Protein AF-A0A7S3FJ44-F1 (afdb_monomer_lite)

Foldseek 3Di:
DDPDPDPVVVVVVVVVVQLVVLVVCLVPDPDFFEEEEADDDPVCVVVVHDDQWDADQVQQKIWGWDWDADPVNPDTDTDIDIDHGNGYYYNPDDPVNVVD

InterPro domains:
  IPR001752 Kinesin motor domain [PS50067] (30-100)
  IPR027417 P-loop containing nucleoside triphosphate hydrolase [SSF52540] (26-100)
  IPR036961 Kinesin motor domain superfamily [G3DSA:3.40.850.10] (11-100)

Organism: NCBI:txid676789

Secondary structure (DSSP, 8-state):
-----S-HHHHHHHHHHHHHHHHHHHHH-SS--EEEPPPPPHHHHHTT----EEEETTTTEEEEEEEEE-TTSS-EEEEEEEEE-SEEE-TT--HHHHH-

Sequence (100 aa):
AYPGRGSLVGAFEARAAGQRFAAARQRASNFRVAVRVRPLLPFEHEAGEFEAVDVDSRRADVACHDCRLSRNGRRLNVSHRLYCMDRAWGAAATHDDVYS

Structure (mmCIF, N/CA/C/O backbone):
data_AF-A0A7S3FJ44-F1
#
_entry.id   AF-A0A7S3FJ44-F1
#
loop_
_atom_site.group_PDB
_atom_site.id
_atom_site.type_symbol
_atom_site.label_atom_id
_atom_site.label_alt_id
_atom_site.label_comp_id
_atom_site.label_asym_id
_atom_site.label_entity_id
_atom_site.label_seq_id
_atom_site.pdbx_PDB_ins_code
_atom_site.Cartn_x
_atom_site.Cartn_y
_atom_site.Cartn_z
_atom_site.occupancy
_atom_site.B_iso_or_equiv
_atom_site.auth_seq_id
_atom_site.auth_comp_id
_atom_site.auth_asym_id
_atom_site.auth_atom_id
_atom_site.pdbx_PDB_model_num
ATOM 1 N N . ALA A 1 1 ? -15.989 13.582 -5.796 1.00 35.03 1 ALA A N 1
ATOM 2 C CA . ALA A 1 1 ? -15.060 14.665 -5.412 1.00 35.03 1 ALA A CA 1
ATOM 3 C C . ALA A 1 1 ? -14.838 14.581 -3.907 1.00 35.03 1 ALA A C 1
ATOM 5 O O . ALA A 1 1 ? -15.805 14.692 -3.167 1.00 35.03 1 ALA A O 1
ATOM 6 N N . TYR A 1 2 ? -13.618 14.281 -3.457 1.00 32.66 2 TYR A N 1
ATOM 7 C CA . TYR A 1 2 ? -13.317 14.114 -2.030 1.00 32.66 2 TYR A CA 1
ATOM 8 C C . TYR A 1 2 ? -13.134 15.484 -1.353 1.00 32.66 2 TYR A C 1
ATOM 10 O O . TYR A 1 2 ? -12.328 16.285 -1.833 1.00 32.66 2 TYR A O 1
ATOM 18 N N . PRO A 1 3 ? -13.853 15.788 -0.256 1.00 37.22 3 PRO A N 1
ATOM 19 C CA . PRO A 1 3 ? -13.743 17.068 0.426 1.00 37.22 3 PRO A CA 1
ATOM 20 C C . PRO A 1 3 ? -12.575 17.027 1.421 1.00 37.22 3 PRO A C 1
ATOM 22 O O . PRO A 1 3 ? -12.733 16.694 2.591 1.00 37.22 3 PRO A O 1
ATOM 25 N N . GLY A 1 4 ? -11.381 17.384 0.955 1.00 41.59 4 GLY A N 1
ATOM 26 C CA . GLY A 1 4 ? -10.199 17.551 1.798 1.00 41.59 4 GLY A CA 1
ATOM 27 C C . GLY A 1 4 ? -9.290 18.629 1.222 1.00 41.59 4 GLY A C 1
ATOM 28 O O . GLY A 1 4 ? -8.688 18.435 0.172 1.00 41.59 4 GLY A O 1
ATOM 29 N N . ARG A 1 5 ? -9.197 19.787 1.889 1.00 44.75 5 ARG A N 1
ATOM 30 C CA . ARG A 1 5 ? -8.221 20.837 1.555 1.00 44.75 5 ARG A CA 1
ATOM 31 C C . ARG A 1 5 ? -6.807 20.356 1.904 1.00 44.75 5 ARG A C 1
ATOM 33 O O . ARG A 1 5 ? -6.319 20.607 2.999 1.00 44.75 5 ARG A O 1
ATOM 40 N N . GLY A 1 6 ? -6.166 19.696 0.951 1.00 47.75 6 GLY A N 1
ATOM 41 C CA . GLY A 1 6 ? -4.719 19.685 0.751 1.00 47.75 6 GLY A CA 1
ATOM 42 C C . GLY A 1 6 ? -4.467 20.111 -0.694 1.00 47.75 6 GLY A C 1
ATOM 43 O O . GLY A 1 6 ? -5.284 19.798 -1.558 1.00 47.75 6 GLY A O 1
ATOM 44 N N . SER A 1 7 ? -3.410 20.883 -0.966 1.00 46.88 7 SER A N 1
ATOM 45 C CA . SER A 1 7 ? -3.066 21.291 -2.336 1.00 46.88 7 SER A CA 1
ATOM 46 C C . SER A 1 7 ? -2.814 20.042 -3.183 1.00 46.88 7 SER A C 1
ATOM 48 O O . SER A 1 7 ? -1.720 19.481 -3.170 1.00 46.88 7 SER A O 1
ATOM 50 N N . LEU A 1 8 ? -3.841 19.585 -3.906 1.00 48.22 8 LEU A N 1
ATOM 51 C CA . LEU A 1 8 ? -3.720 18.488 -4.864 1.00 48.22 8 LEU A CA 1
ATOM 52 C C . LEU A 1 8 ? -2.628 18.809 -5.894 1.00 48.22 8 LEU A C 1
ATOM 54 O O . LEU A 1 8 ? -1.939 17.908 -6.356 1.00 48.22 8 LEU A O 1
ATOM 58 N N . VAL A 1 9 ? -2.415 20.098 -6.178 1.00 48.00 9 VAL A N 1
ATOM 59 C CA . VAL A 1 9 ? -1.383 20.611 -7.087 1.00 48.00 9 VAL A CA 1
ATOM 60 C C . VAL A 1 9 ? 0.020 20.188 -6.640 1.00 48.00 9 VAL A C 1
ATOM 62 O O . VAL A 1 9 ? 0.742 19.597 -7.434 1.00 48.00 9 VAL A O 1
ATOM 65 N N . GLY A 1 10 ? 0.373 20.360 -5.361 1.00 50.38 10 GLY A N 1
ATOM 66 C CA . GLY A 1 10 ? 1.696 19.959 -4.858 1.00 50.38 10 GLY A CA 1
ATOM 67 C C . GLY A 1 10 ? 1.925 18.442 -4.897 1.00 50.38 10 GLY A C 1
ATOM 68 O O . GLY A 1 10 ? 3.030 17.982 -5.175 1.00 50.38 10 GLY A O 1
ATOM 69 N N . ALA A 1 11 ? 0.869 17.649 -4.686 1.00 51.41 11 ALA A N 1
ATOM 70 C CA . ALA A 1 11 ? 0.937 16.192 -4.803 1.00 51.41 11 ALA A CA 1
ATOM 71 C C . ALA A 1 11 ? 1.073 15.730 -6.268 1.00 51.41 11 ALA A C 1
ATOM 73 O O . ALA A 1 11 ? 1.822 14.793 -6.545 1.00 51.41 11 ALA A O 1
ATOM 74 N N . PHE A 1 12 ? 0.400 16.395 -7.215 1.00 51.09 12 PHE A N 1
ATOM 75 C CA . PHE A 1 12 ? 0.546 16.125 -8.650 1.00 51.09 12 PHE A CA 1
ATOM 76 C C . PHE A 1 12 ? 1.926 16.535 -9.188 1.00 51.09 12 PHE A C 1
ATOM 78 O O . PHE A 1 12 ? 2.510 15.799 -9.984 1.00 51.09 12 PHE A O 1
ATOM 85 N N . GLU A 1 13 ? 2.482 17.656 -8.729 1.00 54.31 13 GLU A N 1
ATOM 86 C CA . GLU A 1 13 ? 3.830 18.106 -9.099 1.00 54.31 13 GLU A CA 1
ATOM 87 C C . GLU A 1 13 ? 4.918 17.180 -8.537 1.00 54.31 13 GLU A C 1
ATOM 89 O O . GLU A 1 13 ? 5.810 16.754 -9.277 1.00 54.31 13 GLU A O 1
ATOM 94 N N . AL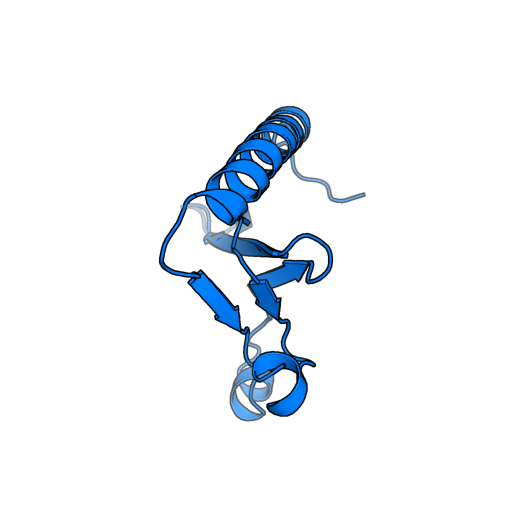A A 1 14 ? 4.799 16.769 -7.268 1.00 56.44 14 ALA A N 1
ATOM 95 C CA . ALA A 1 14 ? 5.669 15.751 -6.678 1.00 56.44 14 ALA A CA 1
ATOM 96 C C . ALA A 1 14 ? 5.591 14.417 -7.444 1.00 56.44 14 ALA A C 1
ATOM 98 O O . ALA A 1 14 ? 6.609 13.751 -7.640 1.00 56.44 14 ALA A O 1
ATOM 99 N N . ARG A 1 15 ? 4.401 14.057 -7.947 1.00 57.00 15 ARG A N 1
ATOM 100 C CA . ARG A 1 15 ? 4.177 12.856 -8.763 1.00 57.00 15 ARG A CA 1
ATOM 101 C C . ARG A 1 15 ? 4.886 12.927 -10.118 1.00 57.00 15 ARG A C 1
ATOM 103 O O . ARG A 1 15 ? 5.540 11.964 -10.511 1.00 57.00 15 ARG A O 1
ATOM 110 N N . ALA A 1 16 ? 4.816 14.062 -10.812 1.00 59.03 16 ALA A N 1
ATOM 111 C CA . ALA A 1 16 ? 5.517 14.258 -12.083 1.00 59.03 16 ALA A CA 1
ATOM 112 C C . ALA A 1 16 ? 7.050 14.249 -11.914 1.00 59.03 16 ALA A C 1
ATOM 114 O O . ALA A 1 16 ? 7.770 13.712 -12.760 1.00 59.03 16 ALA A O 1
ATOM 115 N N . ALA A 1 17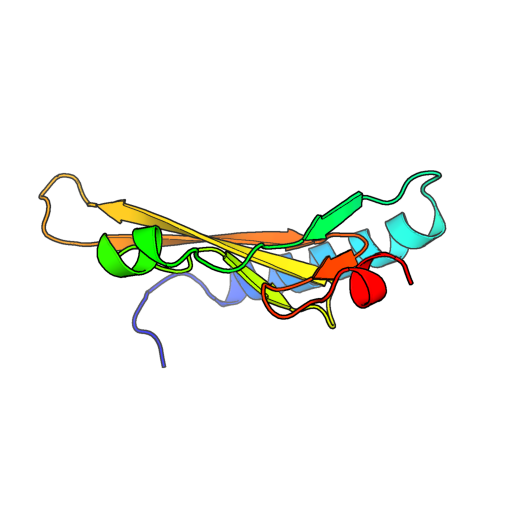 ? 7.557 14.804 -10.809 1.00 59.94 17 ALA A N 1
ATOM 116 C CA . ALA A 1 17 ? 8.977 14.755 -10.475 1.00 59.94 17 ALA A CA 1
ATOM 117 C C . ALA A 1 17 ? 9.433 13.321 -10.149 1.00 59.94 17 ALA A C 1
ATOM 119 O O . ALA A 1 17 ? 10.394 12.838 -10.749 1.00 59.94 17 ALA A O 1
ATOM 120 N N . GLY A 1 18 ? 8.711 12.607 -9.275 1.00 59.91 18 GLY A N 1
ATOM 121 C CA . GLY A 1 18 ? 9.013 11.223 -8.889 1.00 59.91 18 GLY A CA 1
ATOM 122 C C . GLY A 1 18 ? 9.075 10.258 -10.076 1.00 59.91 18 GLY A C 1
ATOM 123 O O . GLY A 1 18 ? 9.999 9.450 -10.163 1.00 59.91 18 GLY A O 1
ATOM 124 N N . GLN A 1 19 ? 8.176 10.412 -11.054 1.00 60.94 19 GLN A N 1
ATOM 125 C CA . GLN A 1 19 ? 8.160 9.598 -12.277 1.00 60.94 19 GLN A CA 1
ATOM 126 C C . GLN A 1 19 ? 9.412 9.780 -13.147 1.00 60.94 19 GLN A C 1
ATOM 128 O O . GLN A 1 19 ? 9.926 8.811 -13.708 1.00 60.94 19 GLN A O 1
ATOM 133 N N . ARG A 1 20 ? 9.953 11.004 -13.233 1.00 60.31 20 ARG A N 1
ATOM 134 C CA . ARG A 1 20 ? 11.200 11.272 -13.970 1.00 60.31 20 ARG A CA 1
ATOM 135 C C . ARG A 1 20 ? 12.407 10.628 -13.288 1.00 60.31 20 ARG A C 1
ATOM 137 O O . ARG A 1 20 ? 13.253 10.050 -13.970 1.00 60.31 20 ARG A O 1
ATOM 144 N N . PHE A 1 21 ? 12.461 10.670 -11.956 1.00 60.88 21 PHE A N 1
ATOM 145 C CA . PHE A 1 21 ? 13.518 10.008 -11.188 1.00 60.88 21 PHE A CA 1
ATOM 146 C C . PHE A 1 21 ? 13.416 8.481 -11.252 1.00 60.88 21 PHE A C 1
ATOM 148 O O . PHE A 1 21 ? 14.444 7.821 -11.389 1.00 60.88 21 PHE A O 1
ATOM 155 N N . ALA A 1 22 ? 12.206 7.917 -11.218 1.00 62.41 22 ALA A N 1
ATOM 156 C CA . ALA A 1 22 ? 11.984 6.476 -11.323 1.00 62.41 22 ALA A CA 1
ATOM 157 C C . ALA A 1 22 ? 12.452 5.918 -12.678 1.00 62.41 22 ALA A C 1
ATOM 159 O O . ALA A 1 22 ? 13.211 4.952 -12.709 1.00 62.41 22 ALA A O 1
ATOM 160 N N . ALA A 1 23 ? 12.095 6.567 -13.792 1.00 63.50 23 ALA A N 1
ATOM 161 C CA . ALA A 1 23 ? 12.508 6.133 -15.130 1.00 63.50 23 ALA A CA 1
ATOM 162 C C . ALA A 1 23 ? 14.030 6.246 -15.356 1.00 63.50 23 ALA A C 1
ATOM 164 O O . ALA A 1 23 ? 14.642 5.371 -15.972 1.00 63.50 23 ALA A O 1
ATOM 165 N N . ALA A 1 24 ? 14.659 7.308 -14.838 1.00 62.25 24 ALA A N 1
ATOM 166 C CA . ALA A 1 24 ? 16.109 7.484 -14.912 1.00 62.25 24 ALA A CA 1
ATOM 167 C C . ALA A 1 24 ? 16.853 6.457 -14.043 1.00 62.25 24 ALA A C 1
ATOM 169 O O . ALA A 1 24 ? 17.794 5.814 -14.509 1.00 62.25 24 ALA A O 1
ATOM 170 N N . ARG A 1 25 ? 16.384 6.239 -12.806 1.00 63.12 25 ARG A N 1
ATOM 171 C CA . ARG A 1 25 ? 16.909 5.210 -11.900 1.00 63.12 25 ARG A CA 1
ATOM 172 C C . ARG A 1 25 ? 16.741 3.815 -12.490 1.00 63.12 25 ARG A C 1
ATOM 174 O O . ARG A 1 25 ? 17.664 3.009 -12.388 1.00 63.12 25 ARG A O 1
ATOM 181 N N . GLN A 1 26 ? 15.629 3.560 -13.185 1.00 62.31 26 GLN A N 1
ATOM 182 C CA . GLN A 1 26 ? 15.383 2.265 -13.801 1.00 62.31 26 GLN A CA 1
ATOM 183 C C . GLN A 1 26 ? 16.490 1.867 -14.790 1.00 62.31 26 GLN A C 1
ATOM 185 O O . GLN A 1 26 ? 16.810 0.689 -14.910 1.00 62.31 26 GLN A O 1
ATOM 190 N N . ARG A 1 27 ? 17.118 2.822 -15.476 1.00 65.69 27 ARG A N 1
ATOM 191 C CA . ARG A 1 27 ? 18.184 2.534 -16.448 1.00 65.69 27 ARG A CA 1
ATOM 192 C C . ARG A 1 27 ? 19.582 2.426 -15.835 1.00 65.69 27 ARG A C 1
ATOM 194 O O . ARG A 1 27 ? 20.479 1.952 -16.519 1.00 65.69 27 ARG A O 1
ATOM 201 N N . ALA A 1 28 ? 19.767 2.854 -14.587 1.00 72.44 28 ALA A N 1
ATOM 202 C CA . ALA A 1 28 ? 21.091 3.037 -13.990 1.00 72.44 28 ALA A CA 1
ATOM 203 C C . ALA A 1 28 ? 21.368 2.177 -12.742 1.00 72.44 28 ALA A C 1
ATOM 205 O O . ALA A 1 28 ? 22.519 2.111 -12.315 1.00 72.44 28 ALA A O 1
ATOM 206 N N . SER A 1 29 ? 20.362 1.541 -12.124 1.00 77.81 29 SER A N 1
ATOM 207 C CA . SER A 1 29 ? 20.571 0.752 -10.900 1.00 77.81 29 SER A CA 1
ATOM 208 C C . SER A 1 29 ? 20.807 -0.738 -11.163 1.00 77.81 29 SER A C 1
ATOM 210 O O . SER A 1 29 ? 20.103 -1.375 -11.942 1.00 77.81 29 SER A O 1
ATOM 212 N N . ASN A 1 30 ? 21.751 -1.316 -10.414 1.00 89.69 30 ASN A N 1
ATOM 213 C CA . ASN A 1 30 ? 22.036 -2.760 -10.405 1.00 89.69 30 ASN A CA 1
ATOM 214 C C . ASN A 1 30 ? 21.025 -3.580 -9.583 1.00 89.69 30 ASN A C 1
ATOM 216 O O . ASN A 1 30 ? 21.124 -4.800 -9.514 1.00 89.69 30 ASN A O 1
ATOM 220 N N . PHE A 1 31 ? 20.075 -2.920 -8.921 1.00 86.69 31 PHE A N 1
ATOM 22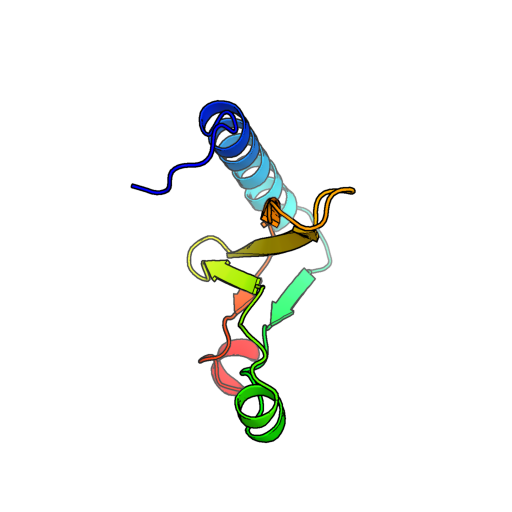1 C CA . PHE A 1 31 ? 19.047 -3.557 -8.105 1.00 86.69 31 PHE A CA 1
ATOM 222 C C . PHE A 1 31 ? 17.677 -2.950 -8.401 1.00 86.69 31 PHE A C 1
ATOM 224 O O . PHE A 1 31 ? 17.571 -1.773 -8.761 1.00 86.69 31 PHE A O 1
ATOM 231 N N . ARG A 1 32 ? 16.638 -3.770 -8.229 1.00 87.81 32 ARG A N 1
ATOM 232 C CA . ARG A 1 32 ? 15.225 -3.409 -8.365 1.00 87.81 32 ARG A CA 1
ATOM 233 C C . ARG A 1 32 ? 14.548 -3.513 -7.009 1.00 87.81 32 ARG A C 1
ATOM 235 O O . ARG A 1 32 ? 14.776 -4.481 -6.290 1.00 87.81 32 ARG A O 1
ATOM 242 N N . VAL A 1 33 ? 13.709 -2.540 -6.679 1.00 89.94 33 VAL A N 1
ATOM 243 C CA . VAL A 1 33 ? 12.875 -2.548 -5.478 1.00 89.94 33 VAL A CA 1
ATOM 244 C C . VAL A 1 33 ? 11.423 -2.649 -5.903 1.00 89.94 33 VAL A C 1
ATOM 246 O O . VAL A 1 33 ? 10.916 -1.800 -6.637 1.00 89.94 33 VAL A O 1
ATOM 249 N N . ALA A 1 34 ? 10.756 -3.690 -5.425 1.00 94.19 34 ALA A N 1
ATOM 250 C CA . ALA A 1 34 ? 9.369 -3.946 -5.745 1.00 94.19 34 ALA A CA 1
ATOM 251 C C . ALA A 1 34 ? 8.531 -4.116 -4.478 1.00 94.19 34 ALA A C 1
ATOM 253 O O . ALA A 1 34 ? 9.048 -4.495 -3.427 1.00 94.19 34 ALA A O 1
ATOM 254 N N . VAL A 1 35 ? 7.236 -3.825 -4.584 1.00 95.88 35 VAL A N 1
ATOM 255 C CA . VAL A 1 35 ? 6.284 -3.923 -3.470 1.00 95.88 35 VAL A CA 1
ATOM 256 C C . VAL A 1 35 ? 5.061 -4.719 -3.897 1.00 95.88 35 VAL A C 1
ATOM 258 O O . VAL A 1 35 ? 4.507 -4.489 -4.967 1.00 95.88 35 VAL A O 1
ATOM 261 N N . ARG A 1 36 ? 4.601 -5.625 -3.033 1.00 96.81 36 ARG A N 1
ATOM 262 C CA . ARG A 1 36 ? 3.333 -6.340 -3.193 1.00 96.81 36 ARG A CA 1
ATOM 263 C C . ARG A 1 36 ? 2.466 -6.096 -1.968 1.00 96.81 36 ARG A C 1
ATOM 265 O O . ARG A 1 36 ? 2.887 -6.386 -0.850 1.00 96.81 36 ARG A O 1
ATOM 272 N N . VAL A 1 37 ? 1.257 -5.597 -2.187 1.00 96.62 37 VAL A N 1
ATOM 273 C CA . VAL A 1 37 ? 0.234 -5.498 -1.146 1.00 96.62 37 VAL A CA 1
ATOM 274 C C . VAL A 1 37 ? -0.493 -6.833 -1.063 1.00 96.62 37 VAL A C 1
ATOM 276 O O . VAL A 1 37 ? -0.886 -7.394 -2.084 1.00 96.62 37 VAL A O 1
ATOM 279 N N . ARG A 1 38 ? -0.634 -7.372 0.150 1.00 95.75 38 ARG A N 1
ATOM 280 C CA . ARG A 1 38 ? -1.450 -8.568 0.392 1.00 95.75 38 ARG A CA 1
ATOM 281 C C . ARG A 1 38 ? -2.930 -8.180 0.521 1.00 95.75 38 ARG A C 1
ATOM 283 O O . ARG A 1 38 ? -3.197 -7.074 0.989 1.00 95.75 38 ARG A O 1
ATOM 290 N N . PRO A 1 39 ? -3.873 -9.071 0.183 1.00 95.62 39 PRO A N 1
ATOM 291 C CA . PRO A 1 39 ? -5.273 -8.864 0.536 1.00 95.62 39 PRO A CA 1
ATOM 292 C C . PRO A 1 39 ? -5.463 -8.838 2.057 1.00 95.62 39 PRO A C 1
ATOM 294 O O . PRO A 1 39 ? -4.669 -9.423 2.812 1.00 95.62 39 PRO A O 1
ATOM 297 N N . LEU A 1 40 ? -6.541 -8.183 2.488 1.00 95.31 40 LEU A N 1
ATOM 298 C CA . LEU A 1 40 ? -7.071 -8.351 3.836 1.00 95.31 40 LEU A CA 1
ATOM 299 C C . LEU A 1 40 ? -7.463 -9.816 4.066 1.00 95.31 40 LEU A C 1
ATOM 301 O O . LEU A 1 40 ? -7.975 -10.501 3.178 1.00 95.31 40 LEU A O 1
ATOM 305 N N . LEU A 1 41 ? -7.177 -10.309 5.265 1.00 96.69 41 LEU A N 1
ATOM 306 C CA . LEU A 1 41 ? -7.522 -11.655 5.701 1.00 96.69 41 LEU A CA 1
ATOM 307 C C . LEU A 1 41 ? -8.932 -11.660 6.313 1.00 96.69 41 LEU A C 1
ATOM 309 O O . LEU A 1 41 ? -9.394 -10.623 6.794 1.00 96.69 41 LEU A O 1
ATOM 313 N N . PRO A 1 42 ? -9.622 -12.815 6.358 1.00 97.62 42 PRO A N 1
ATOM 314 C CA . PRO A 1 42 ? -10.990 -12.885 6.876 1.00 97.62 42 PRO A CA 1
ATOM 315 C C . PRO A 1 42 ? -11.153 -12.301 8.287 1.00 97.62 42 PRO A C 1
ATOM 317 O O . PRO A 1 42 ? -12.053 -11.499 8.512 1.00 97.62 42 PRO A O 1
ATOM 320 N N . PHE A 1 43 ? -10.229 -12.601 9.205 1.00 97.75 43 PHE A N 1
ATOM 321 C CA . PHE A 1 43 ? -10.286 -12.081 10.576 1.00 97.75 43 PHE A CA 1
ATOM 322 C C . PHE A 1 43 ? -10.091 -10.556 10.660 1.00 97.75 43 PHE A C 1
ATOM 324 O O . PHE A 1 43 ? -10.530 -9.930 11.618 1.00 97.75 43 PHE A O 1
ATOM 331 N N . GLU A 1 44 ? -9.432 -9.944 9.672 1.00 97.19 44 GLU A N 1
ATOM 332 C CA . GLU A 1 44 ? -9.246 -8.489 9.612 1.00 97.19 44 GLU A CA 1
ATOM 333 C C . GLU A 1 44 ? -10.543 -7.818 9.164 1.00 97.19 44 GLU A C 1
ATOM 335 O O . GLU A 1 44 ? -10.961 -6.823 9.749 1.00 97.19 44 GLU A O 1
ATOM 340 N N . HIS A 1 45 ? -11.242 -8.417 8.197 1.00 95.44 45 HIS A N 1
ATOM 341 C CA . HIS A 1 45 ? -12.594 -7.992 7.842 1.00 95.44 45 HIS A CA 1
ATOM 342 C C . HIS A 1 45 ? -13.568 -8.131 9.018 1.00 95.44 45 HIS A C 1
ATOM 344 O O . HIS A 1 45 ? -14.346 -7.214 9.273 1.00 95.44 45 HIS A O 1
ATOM 350 N N . GLU A 1 46 ? -13.508 -9.242 9.755 1.00 96.94 46 GLU A N 1
ATOM 351 C CA . GLU A 1 46 ? -14.331 -9.468 10.953 1.00 96.94 46 GLU A CA 1
ATOM 352 C C . GLU A 1 46 ? -14.047 -8.439 12.058 1.00 96.94 46 GLU A C 1
ATOM 354 O O . GLU A 1 46 ? -14.968 -8.009 12.752 1.00 96.94 46 GLU A O 1
ATOM 359 N N . ALA A 1 47 ? -12.794 -7.995 12.184 1.00 97.00 47 ALA A N 1
ATOM 360 C CA . ALA A 1 47 ? -12.387 -6.935 13.103 1.00 97.00 47 ALA A CA 1
ATOM 361 C C . ALA A 1 47 ? -12.755 -5.515 12.623 1.00 97.00 47 ALA A C 1
ATOM 363 O O . ALA A 1 47 ? -12.554 -4.549 13.360 1.00 97.00 47 ALA A O 1
ATOM 364 N N . GLY A 1 48 ? -13.313 -5.366 11.416 1.00 95.62 48 GLY A N 1
ATOM 365 C CA . GLY A 1 48 ? -13.652 -4.066 10.836 1.00 95.62 48 GLY A CA 1
ATOM 366 C C . GLY A 1 48 ? -12.442 -3.276 10.326 1.00 95.62 48 GLY A C 1
ATOM 367 O O . GLY A 1 48 ? -12.524 -2.052 10.207 1.00 95.62 48 GLY A O 1
ATOM 368 N N . GLU A 1 49 ? -11.329 -3.955 10.035 1.00 95.06 49 GLU A N 1
ATOM 369 C CA . GLU A 1 49 ? -10.153 -3.350 9.408 1.00 95.06 49 GLU A CA 1
ATOM 370 C C . GLU A 1 49 ? -10.443 -2.946 7.956 1.00 95.06 49 GLU A C 1
ATOM 372 O O . GLU A 1 49 ? -11.369 -3.439 7.304 1.00 95.06 49 GLU A O 1
ATOM 377 N N . PHE A 1 50 ? -9.628 -2.033 7.428 1.00 91.12 50 PHE A N 1
ATOM 378 C CA . PHE A 1 50 ? -9.802 -1.477 6.088 1.00 91.12 50 PHE A CA 1
ATOM 379 C C . PHE A 1 50 ? -8.478 -1.386 5.326 1.00 91.12 50 PHE A C 1
ATOM 381 O O . PHE A 1 50 ? -7.392 -1.338 5.906 1.00 91.12 50 PHE A O 1
ATOM 388 N N . GLU A 1 51 ? -8.567 -1.332 3.998 1.00 91.94 51 GLU A N 1
ATOM 389 C CA . GLU A 1 51 ? -7.396 -1.180 3.138 1.00 91.94 51 GLU A CA 1
ATOM 390 C C . GLU A 1 51 ? -6.849 0.250 3.235 1.00 91.94 51 GLU A C 1
ATOM 392 O O . GLU A 1 51 ? -7.492 1.221 2.839 1.00 91.94 51 GLU A O 1
ATOM 397 N N . ALA A 1 52 ? -5.644 0.381 3.791 1.00 93.12 52 ALA A N 1
ATOM 398 C CA . ALA A 1 52 ? -4.949 1.660 3.939 1.00 93.12 52 ALA A CA 1
ATOM 399 C C . ALA A 1 52 ? -3.842 1.871 2.891 1.00 93.12 52 ALA A C 1
ATOM 401 O O . ALA A 1 52 ? -3.089 2.845 2.981 1.00 93.12 52 ALA A O 1
ATOM 402 N N . VAL A 1 53 ? -3.703 0.964 1.920 1.00 94.75 53 VAL A N 1
ATOM 403 C CA . VAL A 1 53 ? -2.66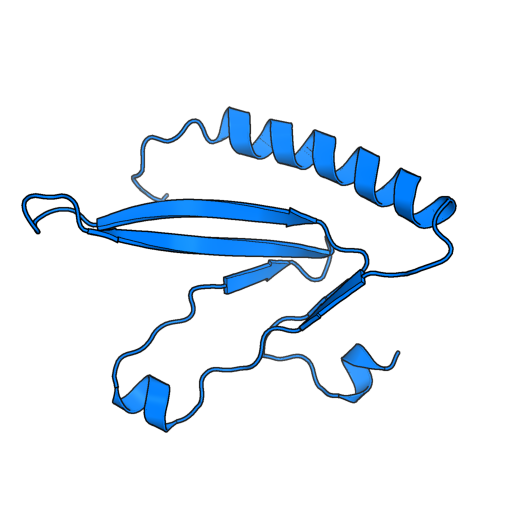2 1.023 0.889 1.00 94.75 53 VAL A CA 1
ATOM 404 C C . VAL A 1 53 ? -3.265 0.750 -0.481 1.00 94.75 53 VAL A C 1
ATOM 406 O O . VAL A 1 53 ? -3.724 -0.357 -0.741 1.00 94.75 53 VAL A O 1
ATOM 409 N N . ASP A 1 54 ? -3.171 1.736 -1.365 1.00 93.38 54 ASP A N 1
ATOM 410 C CA . ASP A 1 54 ? -3.571 1.630 -2.766 1.00 93.38 54 ASP A CA 1
ATOM 411 C C . ASP A 1 54 ? -2.343 1.449 -3.665 1.00 93.38 54 ASP A C 1
ATOM 413 O O . ASP A 1 54 ? -1.277 2.026 -3.425 1.00 93.38 54 ASP A O 1
ATOM 417 N N . VAL A 1 55 ? -2.496 0.679 -4.743 1.00 93.75 55 VAL A N 1
ATOM 418 C CA . VAL A 1 55 ? -1.432 0.446 -5.730 1.00 93.75 55 VAL A CA 1
ATOM 419 C C . VAL A 1 55 ? -1.922 0.765 -7.135 1.00 93.75 55 VAL A C 1
ATOM 421 O O . VAL A 1 55 ? -2.912 0.212 -7.607 1.00 93.75 55 VAL A O 1
ATOM 424 N N . ASP A 1 56 ? -1.172 1.606 -7.844 1.00 90.88 56 ASP A N 1
ATOM 425 C CA . ASP A 1 56 ? -1.310 1.812 -9.284 1.00 90.88 56 ASP A CA 1
ATOM 426 C C . ASP A 1 56 ? -0.208 1.023 -9.998 1.00 90.88 56 ASP A C 1
ATOM 428 O O . ASP A 1 56 ? 0.887 1.529 -10.264 1.00 90.88 56 ASP A O 1
ATOM 432 N N . SER A 1 57 ? -0.497 -0.242 -10.311 1.00 86.25 57 SER A N 1
ATOM 433 C CA . SER A 1 57 ? 0.464 -1.152 -10.946 1.00 86.25 57 SER A CA 1
ATOM 434 C C . SER A 1 57 ? 0.940 -0.680 -12.320 1.00 86.25 57 SER A C 1
ATOM 436 O O . SER A 1 57 ? 2.039 -1.038 -12.734 1.00 86.25 57 SER A O 1
ATOM 438 N N . ARG A 1 58 ? 0.169 0.164 -13.025 1.00 85.50 58 ARG A N 1
ATOM 439 C CA . ARG A 1 58 ? 0.587 0.713 -14.329 1.00 85.50 58 ARG A CA 1
ATOM 440 C C . ARG A 1 58 ? 1.706 1.734 -14.180 1.00 85.50 58 ARG A C 1
ATOM 442 O O . ARG A 1 58 ? 2.506 1.903 -15.095 1.00 85.50 58 ARG A O 1
ATOM 449 N N . ARG A 1 59 ? 1.733 2.440 -13.049 1.00 83.94 59 ARG A N 1
ATOM 450 C CA . ARG A 1 59 ? 2.722 3.482 -12.746 1.00 83.94 59 ARG A CA 1
ATOM 451 C C . ARG A 1 59 ? 3.753 3.051 -11.708 1.00 83.94 59 ARG A C 1
ATOM 453 O O . ARG A 1 59 ? 4.666 3.821 -11.441 1.00 83.94 59 ARG A O 1
ATOM 460 N N . ALA A 1 60 ? 3.611 1.846 -11.154 1.00 89.62 60 ALA A N 1
ATOM 461 C CA . ALA A 1 60 ? 4.380 1.360 -10.013 1.00 89.62 60 ALA A CA 1
ATOM 462 C C . ALA A 1 60 ? 4.343 2.332 -8.812 1.00 89.62 60 ALA A C 1
ATOM 464 O O . ALA A 1 60 ? 5.317 2.456 -8.066 1.00 89.62 60 ALA A O 1
ATOM 465 N N . ASP A 1 61 ? 3.209 3.018 -8.630 1.00 90.56 61 ASP A N 1
ATOM 466 C CA . ASP A 1 61 ? 2.987 3.941 -7.518 1.00 90.56 61 ASP A CA 1
ATOM 467 C C . ASP A 1 61 ? 2.251 3.211 -6.384 1.00 90.56 61 ASP A C 1
ATOM 469 O O . ASP A 1 61 ? 1.288 2.479 -6.622 1.00 90.56 61 ASP A O 1
ATOM 473 N N . VAL A 1 62 ? 2.669 3.459 -5.145 1.00 92.56 62 VAL A N 1
ATOM 474 C CA . VAL A 1 62 ? 2.007 2.987 -3.923 1.00 92.56 62 VAL A CA 1
ATOM 475 C C . VAL A 1 62 ? 1.567 4.198 -3.109 1.00 92.56 62 VAL A C 1
ATOM 477 O O . VAL A 1 62 ? 2.382 5.069 -2.799 1.00 92.56 62 VAL A O 1
ATOM 480 N N . ALA A 1 63 ? 0.285 4.264 -2.760 1.00 93.06 63 ALA A N 1
ATOM 481 C CA . ALA A 1 63 ? -0.284 5.301 -1.914 1.00 93.06 63 ALA A CA 1
ATOM 482 C C . ALA A 1 63 ? -0.618 4.725 -0.537 1.00 93.06 63 ALA A C 1
ATOM 484 O O . ALA A 1 63 ? -1.434 3.820 -0.422 1.00 93.06 63 ALA A O 1
ATOM 485 N N . CYS A 1 64 ? -0.013 5.269 0.516 1.00 93.31 64 CYS A N 1
ATOM 486 C CA . CYS A 1 64 ? -0.338 4.911 1.893 1.00 93.31 64 CYS A CA 1
ATOM 487 C C . CYS A 1 64 ? -1.221 5.992 2.520 1.00 93.31 64 CYS A C 1
ATOM 489 O O . CYS A 1 64 ? -0.857 7.175 2.532 1.00 93.31 64 CYS A O 1
ATOM 491 N N . HIS A 1 65 ? -2.353 5.571 3.073 1.00 92.50 65 HIS A N 1
ATOM 492 C CA . HIS A 1 65 ? -3.330 6.403 3.762 1.00 92.50 65 HIS A CA 1
ATOM 493 C C . HIS A 1 65 ? -3.042 6.393 5.272 1.00 92.50 65 HIS A C 1
ATOM 495 O O . HIS A 1 65 ? -3.432 5.481 5.994 1.00 92.50 65 HIS A O 1
ATOM 501 N N . ASP A 1 66 ? -2.331 7.411 5.763 1.00 91.88 66 ASP A N 1
ATOM 502 C CA . ASP A 1 66 ? -2.042 7.602 7.192 1.00 91.88 66 ASP A CA 1
ATOM 503 C C . ASP A 1 66 ? -3.212 8.356 7.840 1.00 91.88 66 ASP A C 1
ATOM 505 O O . ASP A 1 66 ? -3.317 9.585 7.763 1.00 91.88 66 ASP A O 1
ATOM 509 N N . CYS A 1 67 ? -4.128 7.588 8.425 1.00 91.00 67 CYS A N 1
ATOM 510 C CA . CYS A 1 67 ? -5.327 8.071 9.096 1.00 91.00 67 CYS A CA 1
ATOM 511 C C . CYS A 1 67 ? -5.032 8.357 10.575 1.00 91.00 67 CYS A C 1
ATOM 513 O O . CYS A 1 67 ? -4.827 7.442 11.368 1.00 91.00 67 CYS A O 1
ATOM 515 N N . ARG A 1 68 ? -5.052 9.633 10.974 1.00 91.88 68 ARG A N 1
ATOM 516 C CA . ARG A 1 68 ? -4.834 10.061 12.364 1.00 91.88 68 ARG A CA 1
ATOM 517 C C . ARG A 1 68 ? -6.027 10.815 12.904 1.00 91.88 68 ARG A C 1
ATOM 519 O O . ARG A 1 68 ? -6.534 11.744 12.274 1.00 91.88 68 ARG A O 1
ATOM 526 N N . LEU A 1 69 ? -6.430 10.469 14.117 1.00 94.00 69 LEU A N 1
ATOM 527 C CA . LEU A 1 69 ? -7.469 11.202 14.819 1.00 94.00 69 LEU A CA 1
ATOM 528 C C . LEU A 1 69 ? -6.907 12.524 15.359 1.00 94.00 69 LEU A C 1
ATOM 530 O O . LEU A 1 69 ? -5.812 12.573 15.922 1.00 94.00 69 LEU A O 1
ATOM 534 N N . SER A 1 70 ? -7.641 13.620 15.181 1.00 92.12 70 SER A N 1
ATOM 535 C CA . SER A 1 70 ? -7.304 14.898 15.807 1.00 92.12 70 SER A CA 1
ATOM 536 C C . SER A 1 70 ? -7.338 14.789 17.333 1.00 92.12 70 SER A C 1
ATOM 538 O O . SER A 1 70 ? -8.068 13.977 17.893 1.00 92.12 70 SER A O 1
ATOM 540 N N . ARG A 1 71 ? -6.611 15.673 18.031 1.00 94.12 71 ARG A N 1
ATOM 541 C CA . ARG A 1 71 ? -6.514 15.676 19.507 1.00 94.12 71 ARG A CA 1
ATOM 542 C C . ARG A 1 71 ? -7.870 15.665 20.227 1.00 94.12 71 ARG A C 1
ATOM 544 O O . ARG A 1 71 ? -7.970 15.139 21.325 1.00 94.12 71 ARG A O 1
ATOM 551 N N . ASN A 1 72 ? -8.900 16.261 19.627 1.00 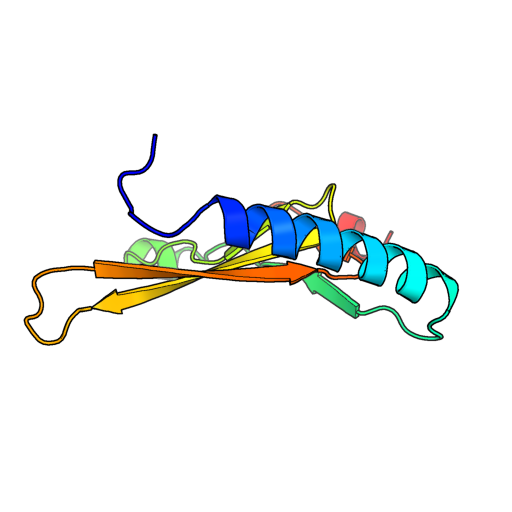94.06 72 ASN A N 1
ATOM 552 C CA . ASN A 1 72 ? -10.249 16.313 20.194 1.00 94.06 72 ASN A CA 1
ATOM 553 C C . ASN A 1 72 ? -11.111 15.073 19.889 1.00 94.06 72 ASN A C 1
ATOM 555 O O . ASN A 1 72 ? -12.270 15.051 20.285 1.00 94.06 72 ASN A O 1
ATOM 559 N N . GLY A 1 73 ? -10.604 14.093 19.139 1.00 91.12 73 GLY A N 1
ATOM 560 C CA . GLY A 1 73 ? -11.337 12.878 18.788 1.00 91.12 73 GLY A CA 1
ATOM 561 C C . GLY A 1 73 ? -12.415 13.038 17.711 1.00 91.12 73 GLY A C 1
ATOM 562 O O . GLY A 1 73 ? -13.073 12.064 17.370 1.00 91.12 73 GLY A O 1
ATOM 563 N N . ARG A 1 74 ? -12.640 14.248 17.177 1.00 92.81 74 ARG A N 1
ATOM 564 C CA . ARG A 1 74 ? -13.820 14.550 16.337 1.00 92.81 74 ARG A CA 1
ATOM 565 C C . ARG A 1 74 ? -13.555 14.552 14.838 1.00 92.81 74 ARG A C 1
ATOM 567 O O . ARG A 1 74 ? -14.506 14.589 14.064 1.00 92.81 74 ARG A O 1
ATOM 574 N N . ARG A 1 75 ? -12.292 14.582 14.411 1.00 92.19 75 ARG A N 1
ATOM 575 C CA . ARG A 1 75 ? -11.925 14.680 12.997 1.00 92.19 75 ARG A CA 1
ATOM 576 C C . ARG A 1 75 ? -10.847 13.666 12.657 1.00 92.19 75 ARG A C 1
ATOM 578 O O . ARG A 1 75 ? -9.778 13.662 13.262 1.00 92.19 75 ARG A O 1
ATOM 585 N N . LEU A 1 76 ? -11.116 12.860 11.638 1.00 90.44 76 LEU A N 1
ATOM 586 C CA . LEU A 1 76 ? -10.099 12.036 11.009 1.00 90.44 76 LEU A CA 1
ATOM 587 C C . LEU A 1 76 ? -9.309 12.897 10.017 1.00 90.44 76 LEU A C 1
ATOM 589 O O . LEU A 1 76 ? -9.885 13.512 9.118 1.00 90.44 76 LEU A O 1
ATOM 593 N N . ASN A 1 77 ? -7.996 12.971 10.202 1.00 90.81 77 ASN A N 1
ATOM 594 C CA . ASN A 1 77 ? -7.079 13.572 9.246 1.00 90.81 77 ASN A CA 1
ATOM 595 C C . ASN A 1 77 ? -6.402 12.447 8.473 1.00 90.81 77 ASN A C 1
ATOM 597 O O . ASN A 1 77 ? -5.735 11.608 9.071 1.00 90.81 77 ASN A O 1
ATOM 601 N N . VAL A 1 78 ? -6.556 12.451 7.154 1.00 89.19 78 VAL A N 1
ATOM 602 C CA . VAL A 1 78 ? -5.910 11.477 6.274 1.00 89.19 78 VAL A CA 1
ATOM 603 C C . VAL A 1 78 ? -4.751 12.170 5.575 1.00 89.19 78 VAL A C 1
ATOM 605 O O . VAL A 1 78 ? -4.947 13.162 4.872 1.00 89.19 78 VAL A O 1
ATOM 608 N N . SER A 1 79 ? -3.539 11.676 5.802 1.00 90.00 79 SER A N 1
ATOM 609 C CA . SER A 1 79 ? -2.346 12.089 5.071 1.00 90.00 79 SER A CA 1
ATOM 610 C C . SER A 1 79 ? -2.006 11.026 4.036 1.00 90.00 79 SER A C 1
ATOM 612 O O . SER A 1 79 ? -1.905 9.847 4.365 1.00 90.00 79 SER A O 1
ATOM 614 N N . HIS A 1 80 ? -1.834 11.438 2.784 1.00 87.44 80 HIS A N 1
ATOM 615 C CA . HIS A 1 80 ? -1.494 10.535 1.691 1.00 87.44 80 HIS A CA 1
ATOM 616 C C . HIS A 1 80 ? 0.008 10.603 1.429 1.00 87.44 80 HIS A C 1
ATOM 618 O O . HIS A 1 80 ? 0.538 11.674 1.126 1.00 87.44 80 HIS A O 1
ATOM 624 N N . ARG A 1 81 ? 0.697 9.465 1.525 1.00 88.38 81 ARG A N 1
ATOM 625 C CA . ARG A 1 81 ? 2.110 9.340 1.146 1.00 88.38 81 ARG A CA 1
ATOM 626 C C . ARG A 1 81 ? 2.214 8.524 -0.127 1.00 88.38 81 ARG A C 1
ATOM 628 O O . ARG A 1 81 ? 1.683 7.422 -0.180 1.00 88.38 81 ARG A O 1
ATOM 635 N N . LEU A 1 82 ? 2.892 9.069 -1.128 1.00 88.06 82 LEU A N 1
ATOM 636 C CA . LEU A 1 82 ? 3.122 8.398 -2.402 1.00 88.06 82 LEU A CA 1
ATOM 637 C C . LEU A 1 82 ? 4.563 7.902 -2.472 1.00 88.06 82 LEU A C 1
ATOM 639 O O . LEU A 1 82 ? 5.495 8.651 -2.181 1.00 88.06 82 LEU A O 1
ATOM 643 N N . TYR A 1 83 ? 4.725 6.655 -2.893 1.00 87.50 83 TYR A N 1
ATOM 644 C CA . TYR A 1 83 ? 6.010 6.013 -3.121 1.00 87.50 83 TYR A CA 1
ATOM 645 C C . TYR A 1 83 ? 6.064 5.496 -4.557 1.00 87.50 83 TYR A C 1
ATOM 647 O O . TYR A 1 83 ? 5.158 4.789 -4.988 1.00 87.50 83 TYR A O 1
ATOM 655 N N . CYS A 1 84 ? 7.131 5.824 -5.283 1.00 88.62 84 CYS A N 1
ATOM 656 C CA . CYS A 1 84 ? 7.394 5.274 -6.612 1.00 88.62 84 CYS A CA 1
ATOM 657 C C . CYS A 1 84 ? 8.372 4.101 -6.485 1.00 88.62 84 CYS A C 1
ATOM 659 O O . CYS A 1 84 ? 9.459 4.268 -5.925 1.00 88.62 84 CYS A O 1
ATOM 661 N N . MET A 1 85 ? 7.993 2.938 -7.009 1.00 88.31 85 MET A N 1
ATOM 662 C CA . MET A 1 85 ? 8.785 1.704 -6.969 1.00 88.31 85 MET A CA 1
ATOM 663 C C . MET A 1 85 ? 9.225 1.293 -8.380 1.00 88.31 85 MET A C 1
ATOM 665 O O . MET A 1 85 ? 8.727 1.825 -9.369 1.00 88.31 85 MET A O 1
ATOM 669 N N . ASP A 1 86 ? 10.149 0.332 -8.503 1.00 89.81 86 ASP A N 1
ATOM 670 C CA . ASP A 1 86 ? 10.471 -0.241 -9.818 1.00 89.81 86 ASP A CA 1
ATOM 671 C C . ASP A 1 86 ? 9.306 -1.092 -10.351 1.00 89.81 86 ASP A C 1
ATOM 673 O O . ASP A 1 86 ? 9.066 -1.114 -11.558 1.00 89.81 86 ASP A O 1
ATOM 677 N N . ARG A 1 87 ? 8.599 -1.793 -9.450 1.00 92.81 87 ARG A N 1
ATOM 678 C CA . ARG A 1 87 ? 7.359 -2.543 -9.707 1.00 92.81 87 ARG A CA 1
ATOM 679 C C . ARG A 1 87 ? 6.455 -2.506 -8.471 1.00 92.81 87 ARG A C 1
ATOM 681 O O . ARG A 1 87 ? 6.953 -2.495 -7.343 1.00 92.81 87 ARG A O 1
ATOM 688 N N . ALA A 1 88 ? 5.139 -2.505 -8.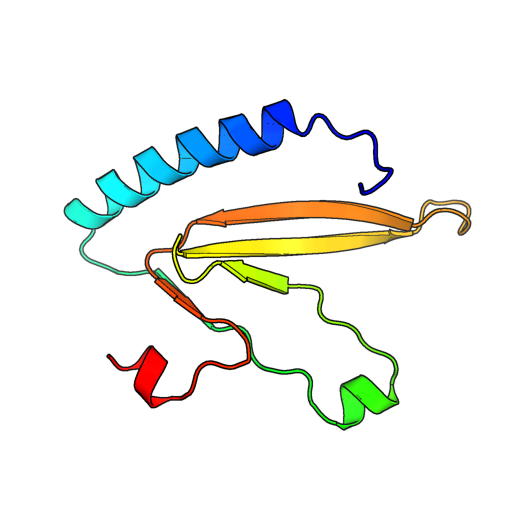674 1.00 95.31 88 ALA A N 1
ATOM 689 C CA . ALA A 1 88 ? 4.176 -2.569 -7.581 1.00 95.31 88 ALA A CA 1
ATOM 690 C C . ALA A 1 88 ? 2.939 -3.395 -7.957 1.00 95.31 88 ALA A C 1
ATOM 692 O O . ALA A 1 88 ? 2.371 -3.219 -9.037 1.00 95.31 88 ALA A O 1
ATOM 693 N N . TRP A 1 89 ? 2.491 -4.253 -7.044 1.00 96.88 89 TRP A N 1
ATOM 694 C CA . TRP A 1 89 ? 1.329 -5.120 -7.234 1.00 96.88 89 TRP A CA 1
ATOM 695 C C . TRP A 1 89 ? 0.316 -4.956 -6.104 1.00 96.88 89 TRP A C 1
ATOM 697 O O . TRP A 1 89 ? 0.685 -4.941 -4.927 1.00 96.88 89 TRP A O 1
ATOM 707 N N . GLY A 1 90 ? -0.958 -4.835 -6.474 1.00 95.75 90 GLY A N 1
ATOM 708 C CA . GLY A 1 90 ? -2.072 -4.799 -5.530 1.00 95.75 90 GLY A CA 1
ATOM 709 C C . GLY A 1 90 ? -2.467 -6.185 -5.011 1.00 95.75 90 GLY A C 1
ATOM 710 O O . GLY A 1 90 ? -1.941 -7.207 -5.453 1.00 95.75 90 GLY A O 1
ATOM 711 N N . ALA A 1 91 ? -3.453 -6.205 -4.114 1.00 94.88 91 ALA A N 1
ATOM 712 C CA . ALA A 1 91 ? -3.952 -7.406 -3.440 1.00 94.88 91 ALA A CA 1
ATOM 713 C C . ALA A 1 91 ? -4.420 -8.531 -4.382 1.00 94.88 91 ALA A C 1
ATOM 715 O O . ALA A 1 91 ? -4.322 -9.704 -4.032 1.00 94.88 91 ALA A O 1
ATOM 716 N N . ALA A 1 92 ? -4.898 -8.182 -5.580 1.00 94.44 92 ALA A N 1
ATOM 717 C CA . ALA A 1 92 ? -5.374 -9.144 -6.573 1.00 94.44 92 ALA A CA 1
ATOM 718 C C . ALA A 1 92 ? -4.249 -9.879 -7.328 1.00 94.44 92 ALA A C 1
ATOM 720 O O . ALA A 1 92 ? -4.533 -10.832 -8.048 1.00 94.44 92 ALA A O 1
ATOM 721 N N . ALA A 1 93 ? -2.991 -9.445 -7.199 1.00 95.69 93 ALA A N 1
ATOM 722 C CA . ALA A 1 93 ? -1.885 -10.061 -7.920 1.00 95.69 93 ALA A CA 1
ATOM 723 C C . ALA A 1 93 ? -1.559 -11.450 -7.369 1.00 95.69 93 ALA A C 1
ATOM 725 O O . ALA A 1 93 ? -1.380 -11.646 -6.158 1.00 95.69 93 ALA A O 1
ATOM 726 N N . THR A 1 94 ? -1.430 -12.406 -8.278 1.00 95.88 94 THR A N 1
ATOM 727 C CA . THR A 1 94 ? -1.043 -13.784 -7.990 1.00 95.88 94 THR A CA 1
ATOM 728 C C . THR A 1 94 ? 0.463 -13.897 -7.750 1.00 95.88 94 THR A C 1
ATOM 730 O O . THR A 1 94 ? 1.207 -12.921 -7.831 1.00 95.88 94 THR A O 1
ATOM 733 N N . HIS A 1 95 ? 0.932 -15.090 -7.385 1.00 96.06 95 HIS A N 1
ATOM 734 C CA . HIS A 1 95 ? 2.370 -15.341 -7.289 1.00 96.06 95 HIS A CA 1
ATOM 735 C C . HIS A 1 95 ? 3.053 -15.208 -8.656 1.00 96.06 95 HIS A C 1
ATOM 737 O O . HIS A 1 95 ? 4.112 -14.588 -8.751 1.00 96.06 95 HIS A O 1
ATOM 743 N N . ASP A 1 96 ? 2.406 -15.720 -9.701 1.00 97.12 96 ASP A N 1
ATOM 744 C CA . ASP A 1 96 ? 2.944 -15.724 -11.059 1.00 97.12 96 ASP A CA 1
ATOM 745 C C . ASP A 1 96 ? 3.086 -14.298 -11.606 1.00 97.12 96 ASP A C 1
ATOM 747 O O . ASP A 1 96 ? 4.127 -13.967 -12.169 1.00 97.12 96 ASP A O 1
ATOM 751 N N . ASP A 1 97 ? 2.116 -13.419 -11.322 1.00 94.25 97 ASP A N 1
ATOM 752 C CA . ASP A 1 97 ? 2.175 -11.994 -11.696 1.00 94.25 97 ASP A CA 1
ATOM 753 C C . ASP A 1 97 ? 3.379 -11.254 -11.090 1.00 94.25 97 ASP A C 1
ATOM 755 O O . ASP A 1 97 ? 3.833 -10.242 -11.629 1.00 94.25 97 ASP A O 1
ATOM 759 N N . VAL A 1 98 ? 3.866 -11.711 -9.930 1.00 94.44 98 VAL A N 1
ATOM 760 C CA . VAL A 1 98 ? 5.014 -11.110 -9.235 1.00 94.44 98 VAL A CA 1
ATOM 761 C C . VAL A 1 98 ? 6.339 -11.699 -9.711 1.00 94.44 98 VAL A C 1
ATOM 763 O O . VAL A 1 98 ? 7.360 -11.010 -9.662 1.00 94.44 98 VAL A O 1
ATOM 766 N N . TYR A 1 99 ? 6.338 -12.957 -10.153 1.00 93.44 99 TYR A N 1
ATOM 767 C CA . TYR A 1 99 ? 7.543 -13.653 -10.596 1.00 93.44 99 TYR A CA 1
ATOM 768 C C . TYR A 1 99 ? 7.954 -13.294 -12.035 1.00 93.44 99 TYR A C 1
ATOM 770 O O . TYR A 1 99 ? 9.148 -13.302 -12.340 1.00 93.44 99 TYR A O 1
ATOM 778 N N . SER A 1 100 ? 6.995 -12.951 -12.905 1.00 85.69 100 SER A N 1
ATOM 779 C CA . SER A 1 100 ? 7.244 -12.414 -14.260 1.00 85.69 100 SER A CA 1
ATOM 780 C C . SER A 1 100 ? 7.795 -10.989 -14.221 1.00 85.69 100 SER A C 1
ATOM 782 O O . SER A 1 100 ? 8.728 -10.609 -14.968 1.00 85.69 100 SER A O 1
#

Radius of gyration: 16.26 Å; chains: 1; bounding box: 37×37×37 Å

pLDDT: mean 81.7, std 18.23, range [32.66, 97.75]